Protein AF-A0A6B3H7D4-F1 (afdb_monomer)

Secondary structure (DSSP, 8-state):
-------HHHHHH----S-S-HHHHHHHHHHHHHH--S-GGGHHHHHHHGGG--TTTHHHHTT--SSS----HHHHH-S-S-HHHHHHHHHT--HHHHHHHHHTS---TTTHHHHHHHHTT-HHHHHHHHHHHHHHHHHHTGGGHHHHHHHHHT-

Nearest PDB structures (foldseek):
  6e6t-assembly1_A  TM=3.779E-01  e=1.107E+00  Saccharothrix syringae
  6e6y-assembly2_B  TM=3.795E-01  e=2.020E+00  Saccharothrix syringae
  5cxg-assembly1_B  TM=2.036E-01  e=9.538E+00  Mycobacterium tuberculosis H37Rv

Mean predicted aligned error: 5.15 Å

Solvent-accessible surface area (backbone atoms only — not comparable to full-atom values): 8944 Å² total; per-residue (Å²): 136,92,81,87,87,77,52,75,72,50,56,74,69,57,77,83,70,97,56,66,5,39,52,25,52,34,51,53,49,51,52,57,62,67,66,66,68,92,49,84,86,51,47,67,57,42,68,67,34,58,82,71,60,45,81,64,27,37,62,41,65,62,60,59,47,86,52,80,62,56,73,58,40,34,84,52,26,40,59,37,77,46,53,69,58,17,40,51,36,48,76,65,48,53,43,72,56,39,32,58,56,49,70,80,39,60,62,53,82,89,34,41,70,63,52,46,41,41,27,71,49,38,66,64,52,45,50,49,34,45,48,5,52,52,46,41,25,63,62,71,36,63,85,46,48,72,58,57,53,58,59,62,74,74,109

Radius of gyration: 16.73 Å; Cα contacts (8 Å, |Δi|>4): 160; chains: 1; bounding box: 37×40×44 Å

Structure (mmCIF, N/CA/C/O backbone):
dat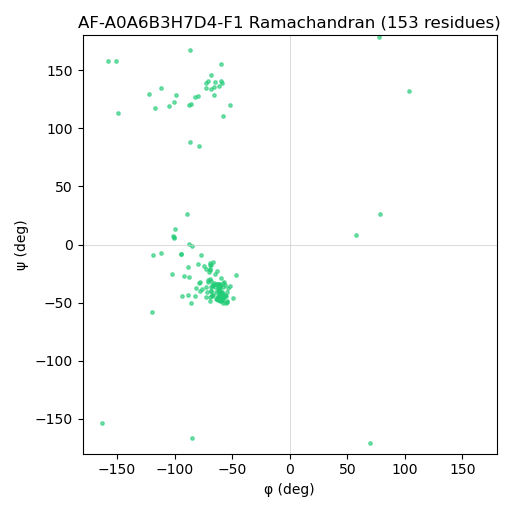a_AF-A0A6B3H7D4-F1
#
_entry.id   AF-A0A6B3H7D4-F1
#
loop_
_atom_site.group_PDB
_atom_site.id
_atom_site.type_symbol
_atom_site.label_atom_id
_atom_site.label_alt_id
_atom_site.label_comp_id
_atom_site.label_asym_id
_atom_site.label_entity_id
_atom_site.label_seq_id
_atom_site.pdbx_PDB_ins_code
_atom_site.Cartn_x
_atom_site.Cartn_y
_atom_site.Cartn_z
_atom_site.occupancy
_atom_site.B_iso_or_equiv
_atom_site.auth_seq_id
_atom_site.auth_comp_id
_atom_site.auth_asym_id
_atom_site.auth_atom_id
_atom_site.pdbx_PDB_model_num
ATOM 1 N N . MET A 1 1 ? 6.745 -0.226 27.770 1.00 69.19 1 MET A N 1
ATOM 2 C CA . MET A 1 1 ? 5.972 -1.414 27.345 1.00 69.19 1 MET A CA 1
ATOM 3 C C . MET A 1 1 ? 4.495 -1.114 27.556 1.00 69.19 1 MET A C 1
ATOM 5 O O . MET A 1 1 ? 4.138 -0.781 28.680 1.00 69.19 1 MET A O 1
ATOM 9 N N . LEU A 1 2 ? 3.668 -1.165 26.506 1.00 84.50 2 LEU A N 1
ATOM 10 C CA . LEU A 1 2 ? 2.221 -0.942 26.616 1.00 84.50 2 LEU A CA 1
ATOM 11 C C . LEU A 1 2 ? 1.547 -2.249 27.065 1.00 84.50 2 LEU A C 1
ATOM 13 O O . LEU A 1 2 ? 1.780 -3.292 26.456 1.00 84.50 2 LEU A O 1
ATOM 17 N N . ARG A 1 3 ? 0.745 -2.212 28.134 1.00 88.31 3 ARG A N 1
ATOM 18 C CA . ARG A 1 3 ? -0.075 -3.347 28.585 1.00 88.31 3 ARG A CA 1
ATOM 19 C C . ARG A 1 3 ? -1.537 -2.946 28.487 1.00 88.31 3 ARG A C 1
ATOM 21 O O . ARG A 1 3 ? -1.954 -2.012 29.164 1.00 88.31 3 ARG A O 1
ATOM 28 N N . ILE A 1 4 ? -2.292 -3.644 27.648 1.00 86.62 4 ILE A N 1
ATOM 29 C CA . ILE A 1 4 ? -3.733 -3.433 27.517 1.00 86.62 4 ILE A CA 1
ATOM 30 C C . ILE A 1 4 ? -4.429 -4.535 28.316 1.00 86.62 4 ILE A C 1
ATOM 32 O O . ILE A 1 4 ? -4.171 -5.717 28.098 1.00 86.62 4 ILE A O 1
ATOM 36 N N . HIS A 1 5 ? -5.264 -4.147 29.277 1.00 90.31 5 HIS A N 1
ATOM 37 C CA . HIS A 1 5 ? -5.983 -5.065 30.155 1.00 90.31 5 HIS A CA 1
ATOM 38 C C . HIS A 1 5 ? -7.449 -5.134 29.723 1.00 90.31 5 HIS A C 1
ATOM 40 O O . HIS A 1 5 ? -8.140 -4.122 29.755 1.00 90.31 5 HIS A O 1
ATOM 46 N N . PHE A 1 6 ? -7.908 -6.324 29.336 1.00 90.12 6 PHE A N 1
ATOM 47 C CA . PHE A 1 6 ? -9.309 -6.597 29.015 1.00 90.12 6 PHE A CA 1
ATOM 48 C C . PHE A 1 6 ? -9.911 -7.524 30.067 1.00 90.12 6 PHE A C 1
ATOM 50 O O . PHE A 1 6 ? -9.312 -8.541 30.421 1.00 90.12 6 PHE A O 1
ATOM 57 N N . THR A 1 7 ? -11.113 -7.204 30.539 1.00 94.56 7 THR A N 1
ATOM 58 C CA . THR A 1 7 ? -11.950 -8.162 31.268 1.00 94.56 7 THR A CA 1
ATOM 59 C C . THR A 1 7 ? -12.786 -8.996 30.291 1.00 94.56 7 THR A C 1
ATOM 61 O O . THR A 1 7 ? -12.937 -8.643 29.119 1.00 94.56 7 THR A O 1
ATOM 64 N N . ALA A 1 8 ? -13.400 -10.083 30.770 1.00 91.94 8 ALA A N 1
ATOM 65 C CA . ALA A 1 8 ? -14.366 -10.844 29.971 1.00 91.94 8 ALA A CA 1
ATOM 66 C C . ALA A 1 8 ? -15.529 -9.963 29.467 1.00 91.94 8 ALA A C 1
ATOM 68 O O . ALA A 1 8 ? -15.988 -10.120 28.336 1.00 91.94 8 ALA A O 1
ATOM 69 N N . GLN A 1 9 ? -15.954 -8.982 30.272 1.00 93.75 9 GLN A N 1
ATOM 70 C CA . GLN A 1 9 ? -17.007 -8.034 29.906 1.00 93.75 9 GLN A CA 1
ATOM 71 C C . GLN A 1 9 ? -16.562 -7.056 28.808 1.00 93.75 9 GLN A C 1
ATOM 73 O O . GLN A 1 9 ? -17.379 -6.593 28.010 1.00 93.75 9 GLN A O 1
ATOM 78 N N . ASP A 1 10 ? -15.272 -6.731 28.748 1.00 93.06 10 ASP A N 1
ATOM 79 C CA . ASP A 1 10 ? -14.717 -5.873 27.699 1.00 93.06 10 ASP A CA 1
ATOM 80 C C . ASP A 1 10 ? -14.577 -6.643 26.385 1.00 93.06 10 ASP A C 1
ATOM 82 O O . ASP A 1 10 ? -14.929 -6.121 25.328 1.00 93.06 10 ASP A O 1
ATOM 86 N N . LEU A 1 11 ? -14.184 -7.919 26.447 1.00 88.44 11 LEU A N 1
ATOM 87 C CA . LEU A 1 11 ? -14.181 -8.803 25.279 1.00 88.44 11 LEU A CA 1
ATOM 88 C C . LEU A 1 11 ? -15.594 -8.997 24.713 1.00 88.44 11 LEU A C 1
ATOM 90 O O . LEU A 1 11 ? -15.786 -8.843 23.510 1.00 88.44 11 LEU A O 1
ATOM 94 N N . ALA A 1 12 ? -16.603 -9.220 25.563 1.00 90.75 12 ALA A N 1
ATOM 95 C CA . ALA A 1 12 ? -17.996 -9.374 25.123 1.00 90.75 12 ALA A CA 1
ATOM 96 C C . ALA A 1 12 ? -18.544 -8.135 24.375 1.00 90.75 12 ALA A C 1
ATOM 98 O O . ALA A 1 12 ? -19.415 -8.237 23.501 1.00 90.75 12 ALA A O 1
ATOM 99 N N . ARG A 1 13 ? -18.017 -6.947 24.697 1.00 90.56 13 ARG A N 1
ATOM 100 C CA . ARG A 1 13 ? -18.390 -5.667 24.074 1.00 90.56 13 ARG A CA 1
ATOM 101 C C . ARG A 1 13 ? -17.478 -5.265 22.916 1.00 90.56 13 ARG A C 1
ATOM 103 O O . ARG A 1 13 ? -17.801 -4.320 22.202 1.00 90.56 13 ARG A O 1
ATOM 110 N N . THR A 1 14 ? -16.382 -5.985 22.692 1.00 87.62 14 THR A N 1
ATOM 111 C CA . THR A 1 14 ? -15.466 -5.705 21.588 1.00 87.62 14 THR A CA 1
ATOM 112 C C . THR A 1 14 ? -16.108 -6.125 20.268 1.00 87.62 14 THR A C 1
ATOM 114 O O . THR A 1 14 ? -16.796 -7.145 20.166 1.00 87.62 14 THR A O 1
ATOM 117 N N . ARG A 1 15 ? -15.921 -5.300 19.240 1.00 82.81 15 ARG A N 1
ATOM 118 C CA . ARG A 1 15 ? -16.287 -5.615 17.860 1.00 82.81 15 ARG A CA 1
ATOM 119 C C . ARG A 1 15 ? -15.033 -5.502 17.021 1.00 82.81 15 ARG A C 1
ATOM 121 O O . ARG A 1 15 ? -14.318 -4.509 17.109 1.00 82.81 15 ARG A O 1
ATOM 128 N N . VAL A 1 16 ? -14.768 -6.536 16.237 1.00 80.44 16 VAL A N 1
ATOM 129 C CA . VAL A 1 16 ? -13.652 -6.535 15.299 1.00 80.44 16 VAL A CA 1
ATOM 130 C C . VAL A 1 16 ? -14.150 -5.886 14.017 1.00 80.44 16 VAL A C 1
ATOM 132 O O . VAL A 1 16 ? -15.136 -6.343 13.433 1.00 80.44 16 VAL A O 1
ATOM 135 N N . ALA A 1 17 ? -13.508 -4.791 13.610 1.00 84.75 17 ALA A N 1
ATOM 136 C CA . ALA A 1 17 ? -13.784 -4.185 12.317 1.00 84.75 17 ALA A CA 1
ATOM 137 C C . ALA A 1 17 ? -13.499 -5.210 11.213 1.00 84.75 17 ALA A C 1
ATOM 139 O O . ALA A 1 17 ? -12.546 -5.983 11.292 1.00 84.75 17 ALA A O 1
ATOM 140 N N . THR A 1 18 ? -14.344 -5.239 10.184 1.00 80.31 18 THR A N 1
ATOM 141 C CA . THR A 1 18 ? -14.192 -6.224 9.098 1.00 80.31 18 THR A CA 1
ATOM 142 C C . THR A 1 18 ? -12.961 -5.983 8.229 1.00 80.31 18 THR A C 1
ATOM 144 O O . THR A 1 18 ? -12.560 -6.892 7.504 1.00 80.31 18 THR A O 1
ATOM 147 N N . THR A 1 19 ? -12.405 -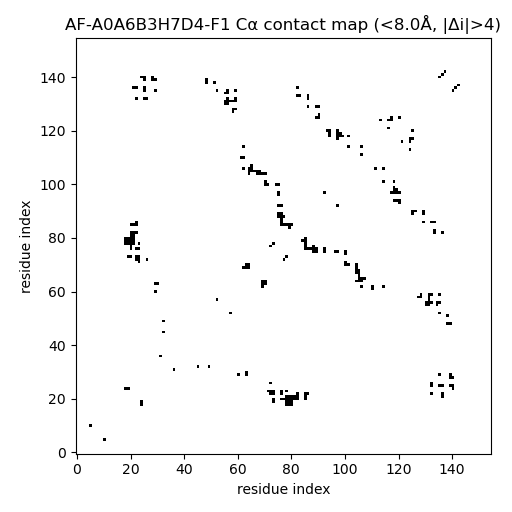4.775 8.306 1.00 87.31 19 THR A N 1
ATOM 148 C CA . THR A 1 19 ? -11.211 -4.307 7.615 1.00 87.31 19 THR A CA 1
ATOM 149 C C . THR A 1 19 ? -10.629 -3.122 8.387 1.00 87.31 19 THR A C 1
ATOM 151 O O . THR A 1 19 ? -11.348 -2.453 9.132 1.00 87.31 19 THR A O 1
ATOM 154 N N . ILE A 1 20 ? -9.342 -2.858 8.190 1.00 90.06 20 ILE A N 1
ATOM 155 C CA . ILE A 1 20 ? -8.697 -1.589 8.570 1.00 90.06 20 ILE A CA 1
ATOM 156 C C . ILE A 1 20 ? -8.537 -0.644 7.363 1.00 90.06 20 ILE A C 1
ATOM 158 O O . ILE A 1 20 ? -7.792 0.326 7.432 1.00 90.06 20 ILE A O 1
ATOM 162 N N . GLY A 1 21 ? -9.216 -0.936 6.250 1.00 95.25 21 GLY A N 1
ATOM 163 C CA . GLY A 1 21 ? -9.122 -0.236 4.971 1.00 95.25 21 GLY A CA 1
ATOM 164 C C . GLY A 1 21 ? -8.299 -1.018 3.947 1.00 95.25 21 GLY A C 1
ATOM 165 O O . GLY A 1 21 ? -7.175 -1.440 4.226 1.00 95.25 21 GLY A O 1
ATOM 166 N N . ALA A 1 22 ? -8.825 -1.163 2.727 1.00 95.62 22 ALA A N 1
ATOM 167 C CA . ALA A 1 22 ? -8.212 -1.997 1.686 1.00 95.62 22 ALA A CA 1
ATOM 168 C C . ALA A 1 22 ? -6.792 -1.538 1.299 1.00 95.62 22 ALA A C 1
ATOM 170 O O . ALA A 1 22 ? -5.908 -2.357 1.028 1.00 95.62 22 ALA A O 1
ATOM 171 N N . ALA A 1 23 ? -6.538 -0.225 1.295 1.00 97.44 23 ALA A N 1
ATOM 172 C CA . ALA A 1 23 ? -5.204 0.309 1.029 1.00 97.44 23 ALA A CA 1
ATOM 173 C C . ALA A 1 23 ? -4.239 0.055 2.199 1.00 97.44 23 ALA A C 1
ATOM 175 O O . ALA A 1 23 ? -3.096 -0.334 1.961 1.00 97.44 23 ALA A O 1
ATOM 176 N N . ALA A 1 24 ? -4.696 0.206 3.446 1.00 96.69 24 ALA A N 1
ATOM 177 C CA . ALA A 1 24 ? -3.891 -0.095 4.628 1.00 96.69 24 ALA A CA 1
ATOM 178 C C . ALA A 1 24 ? -3.486 -1.575 4.665 1.00 96.69 24 ALA A C 1
ATOM 180 O O . ALA A 1 24 ? -2.306 -1.891 4.782 1.00 96.69 24 ALA A O 1
ATOM 181 N N . GLU A 1 25 ? -4.429 -2.490 4.451 1.00 95.06 25 GLU A N 1
ATOM 182 C CA . GLU A 1 25 ? -4.151 -3.931 4.372 1.00 95.06 25 GLU A CA 1
ATOM 183 C C . GLU A 1 25 ? -3.202 -4.278 3.223 1.00 95.06 25 GLU A C 1
ATOM 185 O O . GLU A 1 25 ? -2.299 -5.102 3.387 1.00 95.06 25 GLU A O 1
ATOM 190 N N . THR A 1 26 ? -3.349 -3.603 2.076 1.00 96.94 26 THR A N 1
ATOM 191 C CA . THR A 1 26 ? -2.400 -3.725 0.962 1.00 96.94 26 THR A CA 1
ATOM 192 C C . THR A 1 26 ? -0.998 -3.331 1.399 1.00 96.94 26 THR A C 1
ATOM 194 O O . THR A 1 26 ? -0.060 -4.092 1.170 1.00 96.94 26 THR A O 1
ATOM 197 N N . TYR A 1 27 ? -0.836 -2.187 2.058 1.00 96.38 27 TYR A N 1
ATOM 198 C CA . TYR A 1 27 ? 0.464 -1.720 2.527 1.00 96.38 27 TYR A CA 1
ATOM 199 C C . TYR A 1 27 ? 1.094 -2.677 3.546 1.00 96.38 27 TYR A C 1
ATOM 201 O O . TYR A 1 27 ? 2.235 -3.102 3.360 1.00 96.38 27 TYR A O 1
ATOM 209 N N . TYR A 1 28 ? 0.329 -3.113 4.550 1.00 92.69 28 TYR A N 1
ATOM 210 C CA . TYR A 1 28 ? 0.802 -4.080 5.542 1.00 92.69 28 TYR A CA 1
ATOM 211 C C . TYR A 1 28 ? 1.182 -5.427 4.921 1.00 92.69 28 TYR A C 1
ATOM 213 O O . TYR A 1 28 ? 2.150 -6.054 5.353 1.00 92.69 28 TYR A O 1
ATOM 221 N N . SER A 1 29 ? 0.486 -5.866 3.865 1.00 92.75 29 SER A N 1
ATOM 222 C CA . SER A 1 29 ? 0.888 -7.067 3.126 1.00 92.75 29 SER A CA 1
ATOM 223 C C . SER A 1 29 ? 2.287 -6.910 2.514 1.00 92.75 29 SER A C 1
ATOM 225 O O . SER A 1 29 ? 3.082 -7.843 2.534 1.00 92.75 29 SER A O 1
ATOM 227 N N . LEU A 1 30 ? 2.652 -5.720 2.035 1.00 94.25 30 LEU A N 1
ATOM 228 C CA . LEU A 1 30 ? 3.977 -5.468 1.467 1.00 94.25 30 LEU A CA 1
ATOM 229 C C . LEU A 1 30 ? 5.064 -5.409 2.545 1.00 94.25 30 LEU A C 1
ATOM 231 O O . LEU A 1 30 ? 6.173 -5.898 2.318 1.00 94.25 30 LEU A O 1
ATOM 235 N N . GLU A 1 31 ? 4.755 -4.864 3.722 1.00 89.88 31 GLU A N 1
ATOM 236 C CA . GLU A 1 31 ? 5.654 -4.933 4.879 1.00 89.88 31 GLU A CA 1
ATOM 237 C C . GLU A 1 31 ? 5.901 -6.392 5.288 1.00 89.88 31 GLU A C 1
ATOM 239 O O . GLU A 1 31 ? 7.055 -6.800 5.424 1.00 89.88 31 GLU A O 1
ATOM 244 N N . LEU A 1 32 ? 4.849 -7.217 5.347 1.00 88.19 32 LEU A N 1
ATOM 245 C CA . LEU A 1 32 ? 4.954 -8.657 5.603 1.00 88.19 32 LEU A CA 1
ATOM 246 C C . LEU A 1 32 ? 5.792 -9.385 4.537 1.00 88.19 32 LEU A C 1
ATOM 248 O O . LEU A 1 32 ? 6.603 -10.257 4.862 1.00 88.19 32 LEU A O 1
ATOM 252 N N . LEU A 1 33 ? 5.620 -9.027 3.260 1.00 89.56 33 LEU A N 1
ATOM 253 C CA . LEU A 1 33 ? 6.404 -9.579 2.151 1.00 89.56 33 LEU A CA 1
ATOM 254 C C . LEU A 1 33 ? 7.900 -9.272 2.315 1.00 89.56 33 LEU A C 1
ATOM 256 O O . LEU A 1 33 ? 8.740 -10.127 2.029 1.00 89.56 33 LEU A O 1
ATOM 260 N N . ARG A 1 34 ? 8.217 -8.059 2.780 1.00 85.19 34 ARG A N 1
ATOM 261 C CA . ARG A 1 34 ? 9.572 -7.513 2.888 1.00 85.19 34 ARG A CA 1
ATOM 262 C C . ARG A 1 34 ? 10.311 -7.958 4.146 1.00 85.19 34 ARG A C 1
ATOM 264 O O . ARG A 1 34 ? 11.495 -8.270 4.063 1.00 85.19 34 ARG A O 1
ATOM 271 N N . GLU A 1 35 ? 9.656 -7.945 5.306 1.00 76.75 35 GLU A N 1
ATOM 272 C CA . GLU A 1 35 ? 10.302 -8.238 6.590 1.00 76.75 35 GLU A CA 1
ATOM 273 C C . GLU A 1 35 ? 10.845 -9.669 6.649 1.00 76.75 35 GLU A C 1
ATOM 275 O O . GLU A 1 35 ? 11.733 -9.950 7.453 1.00 76.75 35 GLU A O 1
ATOM 280 N N . GLY A 1 36 ? 10.315 -10.584 5.823 1.00 62.66 36 GLY A N 1
ATOM 281 C CA . GLY A 1 36 ? 10.741 -11.983 5.777 1.00 62.66 36 GLY A CA 1
ATOM 282 C C . GLY A 1 36 ? 10.617 -12.704 7.124 1.00 62.66 36 GLY A C 1
ATOM 283 O O . GLY A 1 36 ? 11.097 -13.831 7.246 1.00 62.66 36 GLY A O 1
ATOM 284 N N . ARG A 1 37 ? 9.998 -12.057 8.125 1.00 55.09 37 ARG A N 1
ATOM 285 C CA . ARG A 1 37 ? 9.920 -12.545 9.492 1.00 55.09 37 ARG A CA 1
ATOM 286 C C . ARG A 1 37 ? 8.983 -13.737 9.561 1.00 55.09 37 ARG A C 1
ATOM 288 O O . ARG A 1 37 ? 7.972 -13.846 8.869 1.00 55.09 37 ARG A O 1
ATOM 295 N N . ASP A 1 38 ? 9.440 -14.661 10.381 1.00 58.69 38 ASP A N 1
ATOM 296 C CA . ASP A 1 38 ? 9.070 -16.055 10.433 1.00 58.69 38 ASP A CA 1
ATOM 297 C C . ASP A 1 38 ? 7.574 -16.276 10.661 1.00 58.69 38 ASP A C 1
ATOM 299 O O . ASP A 1 38 ? 7.044 -16.036 11.742 1.00 58.69 38 ASP A O 1
ATOM 303 N N . THR A 1 39 ? 6.902 -16.776 9.627 1.00 58.34 39 THR A N 1
ATOM 304 C CA . THR A 1 39 ? 5.736 -17.641 9.786 1.00 58.34 39 THR A CA 1
ATOM 305 C C . THR A 1 39 ? 5.704 -18.587 8.590 1.00 58.34 39 THR A C 1
ATOM 307 O O . THR A 1 39 ? 5.444 -18.186 7.451 1.00 58.34 39 THR A O 1
ATOM 310 N N . ALA A 1 40 ? 5.919 -19.880 8.830 1.00 65.50 40 ALA A N 1
ATOM 311 C CA . ALA A 1 40 ? 5.662 -20.929 7.839 1.00 65.50 40 ALA A CA 1
ATOM 312 C C . ALA A 1 40 ? 4.285 -20.767 7.146 1.00 65.50 40 ALA A C 1
ATOM 314 O O . ALA A 1 40 ? 4.120 -21.129 5.982 1.00 65.50 40 ALA A O 1
ATOM 315 N N . ARG A 1 41 ? 3.322 -20.129 7.832 1.00 76.31 41 ARG A N 1
ATOM 316 C CA . ARG A 1 41 ? 1.967 -19.814 7.353 1.00 76.31 41 ARG A CA 1
ATOM 317 C C . ARG A 1 41 ? 1.920 -18.954 6.084 1.00 76.31 41 ARG A C 1
ATOM 319 O O . ARG A 1 41 ? 1.070 -19.207 5.239 1.00 76.31 41 ARG A O 1
ATOM 326 N N . PHE A 1 42 ? 2.833 -17.994 5.901 1.00 82.00 42 PHE A N 1
ATOM 327 C CA . PHE A 1 42 ? 2.826 -17.110 4.721 1.00 82.00 42 PHE A CA 1
ATOM 328 C C . PHE A 1 42 ? 3.830 -17.514 3.633 1.00 82.00 42 PHE A C 1
ATOM 330 O O . PHE A 1 42 ? 3.976 -16.802 2.641 1.00 82.00 42 PHE A O 1
ATOM 337 N N . GLY A 1 43 ? 4.524 -18.650 3.775 1.00 86.44 43 GLY A N 1
ATOM 338 C CA . GLY A 1 43 ? 5.539 -19.096 2.812 1.00 86.44 43 GLY A CA 1
ATOM 339 C C . GLY A 1 43 ? 4.997 -19.255 1.386 1.00 86.44 43 GLY A C 1
ATOM 340 O O . GLY A 1 43 ? 5.548 -18.677 0.451 1.00 86.44 43 GLY A O 1
ATOM 341 N N . ALA A 1 44 ? 3.878 -19.969 1.229 1.00 88.19 44 ALA A N 1
ATOM 342 C CA . ALA A 1 44 ? 3.249 -20.190 -0.076 1.00 88.19 44 ALA A CA 1
ATOM 343 C C . ALA A 1 44 ? 2.748 -18.884 -0.718 1.00 88.19 44 ALA A C 1
ATOM 345 O O . ALA A 1 44 ? 2.944 -18.662 -1.911 1.00 88.19 44 ALA A O 1
ATOM 346 N N . TRP A 1 45 ? 2.155 -17.993 0.082 1.00 91.06 45 TRP A N 1
ATOM 347 C CA . TRP A 1 45 ? 1.709 -16.679 -0.384 1.00 91.06 45 TRP A CA 1
ATOM 348 C C . TRP A 1 45 ? 2.894 -15.822 -0.857 1.00 91.06 45 TRP A C 1
ATOM 350 O O . TRP A 1 45 ? 2.862 -15.307 -1.972 1.00 91.06 45 TRP A O 1
ATOM 360 N N . ARG A 1 46 ? 3.992 -15.749 -0.089 1.00 90.88 46 ARG A N 1
ATOM 361 C CA . ARG A 1 46 ? 5.199 -15.007 -0.499 1.00 90.88 46 ARG A CA 1
ATOM 362 C C . ARG A 1 46 ? 5.793 -15.552 -1.794 1.00 90.88 46 ARG A C 1
ATOM 364 O O . ARG A 1 46 ? 6.124 -14.766 -2.676 1.00 90.88 46 ARG A O 1
ATOM 371 N N . ALA A 1 47 ? 5.892 -16.877 -1.923 1.00 90.69 47 ALA A N 1
ATOM 372 C CA . ALA A 1 47 ? 6.402 -17.523 -3.131 1.00 90.69 47 ALA A CA 1
ATOM 373 C C . ALA A 1 47 ? 5.539 -17.217 -4.370 1.00 90.69 47 ALA A C 1
ATOM 375 O O . ALA A 1 47 ? 6.075 -17.066 -5.464 1.00 90.69 47 ALA A O 1
ATOM 376 N N . ALA A 1 48 ? 4.221 -17.076 -4.199 1.00 92.75 48 ALA A N 1
ATOM 377 C CA . ALA A 1 48 ? 3.304 -16.723 -5.280 1.00 92.75 48 ALA A CA 1
ATOM 378 C C . ALA A 1 48 ? 3.316 -15.222 -5.632 1.00 92.75 48 ALA A C 1
ATOM 380 O O . ALA A 1 48 ? 3.102 -14.860 -6.790 1.00 92.75 48 ALA A O 1
ATOM 381 N N . VAL A 1 49 ? 3.537 -14.344 -4.649 1.00 94.50 49 VAL A N 1
ATOM 382 C CA . VAL A 1 49 ? 3.401 -12.887 -4.804 1.00 94.50 49 VAL A CA 1
ATOM 383 C C . VAL A 1 49 ? 4.722 -12.203 -5.159 1.00 94.50 49 VAL A C 1
ATOM 385 O O . VAL A 1 49 ? 4.740 -11.370 -6.063 1.00 94.50 49 VAL A O 1
ATOM 388 N N . ALA A 1 50 ? 5.833 -12.555 -4.500 1.00 93.44 50 ALA A N 1
ATOM 389 C CA . ALA A 1 50 ? 7.116 -11.865 -4.672 1.00 93.44 50 ALA A CA 1
ATOM 390 C C . ALA A 1 50 ? 7.606 -11.809 -6.134 1.00 93.44 50 ALA A C 1
ATOM 392 O O . ALA A 1 50 ? 7.982 -10.720 -6.570 1.00 93.44 50 ALA A O 1
ATOM 393 N N . PRO A 1 51 ? 7.548 -12.897 -6.934 1.00 95.38 51 PRO A N 1
ATOM 394 C CA . PRO A 1 51 ? 8.017 -12.870 -8.324 1.00 95.38 51 PRO A CA 1
ATOM 395 C C . PRO A 1 51 ? 7.181 -11.980 -9.251 1.00 95.38 51 PRO A C 1
ATOM 397 O O . PRO A 1 51 ? 7.600 -11.684 -10.365 1.00 95.38 51 PRO A O 1
ATOM 400 N N . ARG A 1 52 ? 5.978 -11.587 -8.816 1.00 95.94 52 ARG A N 1
ATOM 401 C CA . ARG A 1 52 ? 5.036 -10.772 -9.594 1.00 95.94 52 ARG A CA 1
ATOM 402 C C . ARG A 1 52 ? 5.172 -9.280 -9.292 1.00 95.94 52 ARG A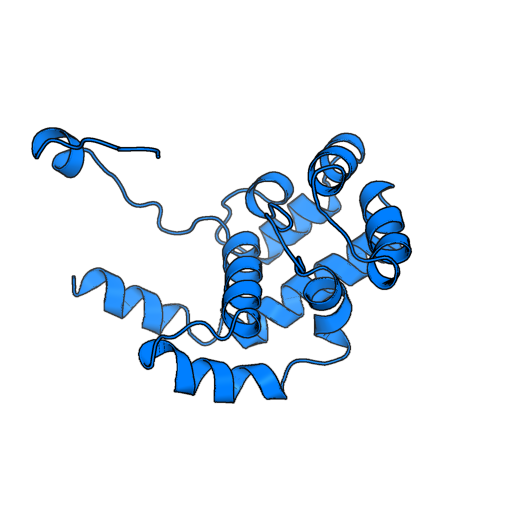 C 1
ATOM 404 O O . ARG A 1 52 ? 4.544 -8.473 -9.971 1.00 95.94 52 ARG A O 1
ATOM 411 N N . MET A 1 53 ? 5.971 -8.912 -8.288 1.00 95.50 53 MET A N 1
ATOM 412 C CA . MET A 1 53 ? 6.316 -7.518 -8.021 1.00 95.50 53 MET A CA 1
ATOM 413 C C . MET A 1 53 ? 7.213 -6.993 -9.144 1.00 95.50 53 MET A C 1
ATOM 415 O O . MET A 1 53 ? 8.166 -7.652 -9.554 1.00 95.50 53 MET A O 1
ATOM 419 N N . GLY A 1 54 ? 6.912 -5.801 -9.651 1.00 96.25 54 GLY A N 1
ATOM 420 C CA . GLY A 1 54 ? 7.564 -5.266 -10.841 1.00 96.25 54 GLY A CA 1
ATOM 421 C C . GLY A 1 54 ? 7.381 -3.764 -11.001 1.00 96.25 54 GLY A C 1
ATOM 422 O O . GLY A 1 54 ? 7.207 -3.034 -10.026 1.00 96.25 54 GLY A O 1
ATOM 423 N N . ALA A 1 55 ? 7.436 -3.293 -12.248 1.00 97.50 55 ALA A N 1
ATOM 424 C CA . ALA A 1 55 ? 7.383 -1.866 -12.563 1.00 97.50 55 ALA A CA 1
ATOM 425 C C . ALA A 1 55 ? 6.100 -1.189 -12.051 1.00 97.50 55 ALA A C 1
ATOM 427 O O . ALA A 1 55 ? 6.185 -0.112 -11.471 1.00 97.50 55 ALA A O 1
ATOM 428 N N . GLU A 1 56 ? 4.940 -1.839 -12.188 1.00 97.75 56 GLU A N 1
ATOM 429 C CA . GLU A 1 56 ? 3.650 -1.275 -11.760 1.00 97.75 56 GLU A CA 1
ATOM 430 C C . GLU A 1 56 ? 3.516 -1.143 -10.238 1.00 97.75 56 GLU A C 1
ATOM 432 O O . GLU A 1 56 ? 2.864 -0.226 -9.755 1.00 97.75 56 GLU A O 1
ATOM 437 N N . THR A 1 57 ? 4.137 -2.036 -9.465 1.00 98.12 57 THR A N 1
ATOM 438 C CA . THR A 1 57 ? 4.082 -2.015 -7.992 1.00 98.12 57 THR A CA 1
ATOM 439 C C . THR A 1 57 ? 5.178 -1.144 -7.381 1.00 98.12 57 THR A C 1
ATOM 441 O O . THR A 1 57 ? 5.072 -0.717 -6.229 1.00 98.12 57 THR A O 1
ATOM 444 N N . ARG A 1 58 ? 6.237 -0.860 -8.152 1.00 97.31 58 ARG A N 1
ATOM 445 C CA . ARG A 1 58 ? 7.438 -0.142 -7.708 1.00 97.31 58 ARG A CA 1
ATOM 446 C C . ARG A 1 58 ? 7.164 1.222 -7.063 1.00 97.31 58 ARG A C 1
ATOM 448 O O . ARG A 1 58 ? 7.819 1.496 -6.055 1.00 97.31 58 ARG A O 1
ATOM 455 N N . PRO A 1 59 ? 6.238 2.068 -7.554 1.00 97.62 59 PRO A N 1
ATOM 456 C CA . PRO A 1 59 ? 5.972 3.358 -6.917 1.00 97.62 59 PRO A CA 1
ATOM 457 C C . PRO A 1 59 ? 5.548 3.228 -5.444 1.00 97.62 59 PRO A C 1
ATOM 459 O O . PRO A 1 59 ? 5.949 4.053 -4.626 1.00 97.62 59 PRO A O 1
ATOM 462 N N . LEU A 1 60 ? 4.840 2.154 -5.074 1.00 97.62 60 LEU A N 1
ATOM 463 C CA . LEU A 1 60 ? 4.481 1.866 -3.682 1.00 97.62 60 LEU A CA 1
ATOM 464 C C . LEU A 1 60 ? 5.588 1.096 -2.951 1.00 97.62 60 LEU A C 1
ATOM 466 O O . LEU A 1 60 ? 6.024 1.507 -1.878 1.00 97.62 60 LEU A O 1
ATOM 470 N N . THR A 1 61 ? 6.089 -0.003 -3.528 1.00 95.94 61 THR A N 1
ATOM 471 C CA . THR A 1 61 ? 7.077 -0.859 -2.843 1.00 95.94 61 THR A CA 1
ATOM 472 C C . THR A 1 61 ? 8.406 -0.148 -2.603 1.00 95.94 61 THR A C 1
ATOM 474 O O . THR A 1 61 ? 9.137 -0.499 -1.678 1.00 95.94 61 THR A O 1
ATOM 477 N N . SER A 1 62 ? 8.736 0.859 -3.418 1.00 94.69 62 SER A N 1
ATOM 478 C CA . SER A 1 62 ? 9.938 1.671 -3.226 1.00 94.69 62 SER A CA 1
ATOM 479 C C . SER A 1 62 ? 9.867 2.565 -1.992 1.00 94.69 62 SER A C 1
ATOM 481 O O . SER A 1 62 ? 10.919 2.998 -1.547 1.00 94.69 62 SER A O 1
ATOM 483 N N . LEU A 1 63 ? 8.690 2.801 -1.404 1.00 94.75 63 LEU A N 1
ATOM 484 C CA . LEU A 1 63 ? 8.508 3.623 -0.201 1.00 94.75 63 LEU A CA 1
ATOM 485 C C . LEU A 1 63 ? 8.357 2.812 1.088 1.00 94.75 63 LEU A C 1
ATOM 487 O O . LEU A 1 63 ? 8.131 3.395 2.144 1.00 94.75 63 LEU A O 1
ATOM 491 N N . LEU A 1 64 ? 8.527 1.487 1.034 1.00 92.50 64 LEU A N 1
ATOM 492 C CA . LEU A 1 64 ? 8.515 0.672 2.246 1.00 92.50 64 LEU A CA 1
ATOM 493 C C . LEU A 1 64 ? 9.654 1.105 3.191 1.00 92.50 64 LEU A C 1
ATOM 495 O O . LEU A 1 64 ? 10.795 1.279 2.727 1.00 92.50 64 LEU A O 1
ATOM 499 N N . PRO A 1 65 ? 9.390 1.233 4.502 1.00 84.69 65 PRO A N 1
ATOM 500 C CA . PRO A 1 65 ? 10.362 1.727 5.468 1.00 84.69 65 PRO A CA 1
ATOM 501 C C . PRO A 1 65 ? 11.534 0.758 5.585 1.00 84.69 65 PRO A C 1
ATOM 503 O O . PRO A 1 65 ? 11.364 -0.462 5.588 1.00 84.69 65 PRO A O 1
ATOM 506 N N . THR A 1 66 ? 12.754 1.287 5.682 1.00 81.19 66 THR A N 1
ATOM 507 C CA . THR A 1 66 ? 13.924 0.471 6.045 1.00 81.19 66 THR A CA 1
ATOM 508 C C . THR A 1 66 ? 13.997 0.178 7.525 1.00 81.19 66 THR A C 1
ATOM 510 O O . THR A 1 66 ? 14.473 -0.894 7.906 1.00 81.19 66 THR A O 1
ATOM 513 N N . ARG A 1 67 ? 13.521 1.117 8.338 1.00 81.31 67 ARG A N 1
ATOM 514 C CA . ARG A 1 67 ? 13.437 1.057 9.792 1.00 81.31 67 ARG A CA 1
ATOM 515 C C . ARG A 1 67 ? 12.260 1.915 10.240 1.00 81.31 67 ARG A C 1
ATOM 517 O O . ARG A 1 67 ? 11.884 2.848 9.540 1.00 81.31 67 ARG A O 1
ATOM 524 N N . GLY A 1 68 ? 11.749 1.634 11.435 1.00 83.94 68 GLY A N 1
ATOM 525 C CA . GLY A 1 68 ? 10.659 2.416 12.012 1.00 83.94 68 GLY A CA 1
ATOM 526 C C . GLY A 1 68 ? 9.323 2.218 11.283 1.00 83.94 68 GLY A C 1
ATOM 527 O O . GLY A 1 68 ? 9.197 1.290 10.480 1.00 83.94 68 GLY A O 1
ATOM 528 N N . PRO A 1 69 ? 8.312 3.038 11.611 1.00 86.12 69 PRO A N 1
ATOM 529 C CA . PRO A 1 69 ? 6.996 2.951 10.991 1.00 86.12 69 PRO A CA 1
ATOM 530 C C . PRO A 1 69 ? 7.038 3.378 9.517 1.00 86.12 69 PRO A C 1
ATOM 532 O O . PRO A 1 69 ? 7.801 4.263 9.130 1.00 86.12 69 PRO A O 1
ATOM 535 N N . GLY A 1 70 ? 6.204 2.733 8.702 1.00 91.62 70 GLY A N 1
ATOM 536 C CA . GLY A 1 70 ? 5.945 3.123 7.321 1.00 91.62 70 GLY A CA 1
ATOM 537 C C . GLY A 1 70 ? 4.869 4.201 7.191 1.00 91.62 70 GLY A C 1
ATOM 538 O O . GLY A 1 70 ? 4.467 4.826 8.170 1.00 91.62 70 GLY A O 1
ATOM 539 N N . LEU A 1 71 ? 4.386 4.390 5.962 1.00 94.12 71 LEU A N 1
ATOM 540 C CA . LEU A 1 71 ? 3.256 5.269 5.669 1.00 94.12 71 LEU A CA 1
ATOM 541 C C . LEU A 1 71 ? 1.957 4.740 6.293 1.00 94.12 71 LEU A C 1
ATOM 543 O O . LEU A 1 71 ? 1.620 3.567 6.133 1.00 94.12 71 LEU A O 1
ATOM 547 N N . ASP A 1 72 ? 1.180 5.631 6.909 1.00 94.44 72 ASP A N 1
ATOM 548 C CA . ASP A 1 72 ? -0.163 5.317 7.396 1.00 94.44 72 ASP A CA 1
ATOM 549 C C . ASP A 1 72 ? -1.203 5.523 6.279 1.00 94.44 72 ASP A C 1
ATOM 551 O O . ASP A 1 72 ? -1.789 6.597 6.103 1.00 94.44 72 ASP A O 1
ATOM 555 N N . LEU A 1 73 ? -1.436 4.475 5.479 1.00 96.12 73 LEU A N 1
ATOM 556 C CA . LEU A 1 73 ? -2.469 4.534 4.440 1.00 96.12 73 LEU A CA 1
ATOM 557 C C . LEU A 1 73 ? -3.890 4.568 5.014 1.00 96.12 73 LEU A C 1
ATOM 559 O O . LEU A 1 73 ? -4.783 5.050 4.320 1.00 96.12 73 LEU A O 1
ATOM 563 N N . LEU A 1 74 ? -4.122 4.134 6.256 1.00 95.62 74 LEU A N 1
ATOM 564 C CA . LEU A 1 74 ? -5.423 4.310 6.906 1.00 95.62 74 LEU A CA 1
ATOM 565 C C . LEU A 1 74 ? -5.678 5.808 7.150 1.00 95.62 74 LEU A C 1
ATOM 567 O O . LEU A 1 74 ? -6.754 6.309 6.824 1.00 95.62 74 LEU A O 1
ATOM 571 N N . ALA A 1 75 ? -4.680 6.556 7.623 1.00 94.38 75 ALA A N 1
ATOM 572 C CA . ALA A 1 75 ? -4.789 8.004 7.816 1.00 94.38 75 ALA A CA 1
ATOM 573 C C . ALA A 1 75 ? -5.003 8.779 6.499 1.00 94.38 75 ALA A C 1
ATOM 575 O O . ALA A 1 75 ? -5.710 9.798 6.482 1.00 94.38 75 ALA A O 1
ATOM 576 N N . LEU A 1 76 ? -4.416 8.302 5.395 1.00 95.44 76 LEU A N 1
ATOM 577 C CA . LEU A 1 76 ? -4.547 8.915 4.068 1.00 95.44 76 LEU A CA 1
ATOM 578 C C . LEU A 1 76 ? -5.846 8.539 3.347 1.00 95.44 76 LEU A C 1
ATOM 580 O O . LEU A 1 76 ? -6.422 9.376 2.660 1.00 95.44 76 LEU A O 1
ATOM 584 N N . THR A 1 77 ? -6.308 7.297 3.487 1.00 96.62 77 THR A N 1
ATOM 585 C CA . THR A 1 77 ? -7.359 6.738 2.617 1.00 96.62 77 THR A CA 1
ATOM 586 C C . THR A 1 77 ? -8.634 6.322 3.347 1.00 96.62 77 THR A C 1
ATOM 588 O O . THR A 1 77 ? -9.648 6.064 2.697 1.00 96.62 77 THR A O 1
ATOM 591 N N . GLY A 1 78 ? -8.621 6.323 4.681 1.00 95.31 78 GLY A N 1
ATOM 592 C CA . GLY A 1 78 ? -9.719 5.846 5.516 1.00 95.31 78 GLY A CA 1
ATOM 593 C C . GLY A 1 78 ? -9.794 4.320 5.606 1.00 95.31 78 GLY A C 1
ATOM 594 O O . GLY A 1 78 ? -9.021 3.589 4.990 1.00 95.31 78 GLY A O 1
ATOM 595 N N . ASP A 1 79 ? -10.762 3.836 6.377 1.00 94.62 79 ASP A N 1
ATOM 596 C CA . ASP A 1 79 ? -11.023 2.417 6.651 1.00 94.62 79 ASP A CA 1
ATOM 597 C C . ASP A 1 79 ? -11.980 1.779 5.626 1.00 94.62 79 ASP A C 1
ATOM 599 O O . ASP A 1 79 ? -12.683 0.807 5.909 1.00 94.62 79 ASP A O 1
ATOM 603 N N . VAL A 1 80 ? -12.024 2.322 4.405 1.00 94.50 80 VAL A N 1
ATOM 604 C CA . VAL A 1 80 ? -12.980 1.881 3.387 1.00 94.50 80 VAL A CA 1
ATOM 605 C C . VAL A 1 80 ? -12.605 0.501 2.817 1.00 94.50 80 VAL A C 1
ATOM 607 O O . VAL A 1 80 ? -11.452 0.274 2.439 1.00 94.50 80 VAL A O 1
ATOM 610 N N . PRO A 1 81 ? -13.572 -0.428 2.681 1.00 91.94 81 PRO A N 1
ATOM 611 C CA . PRO A 1 81 ? -13.315 -1.768 2.143 1.00 91.94 81 PRO A CA 1
ATOM 612 C C . PRO A 1 81 ? -13.107 -1.775 0.622 1.00 91.94 81 PRO A C 1
ATOM 614 O O . PRO A 1 81 ? -12.589 -2.740 0.070 1.00 91.94 81 PRO A O 1
ATOM 617 N N . SER A 1 82 ? -13.535 -0.719 -0.075 1.00 94.62 82 SER A N 1
ATOM 618 C CA . SER A 1 82 ? -13.350 -0.574 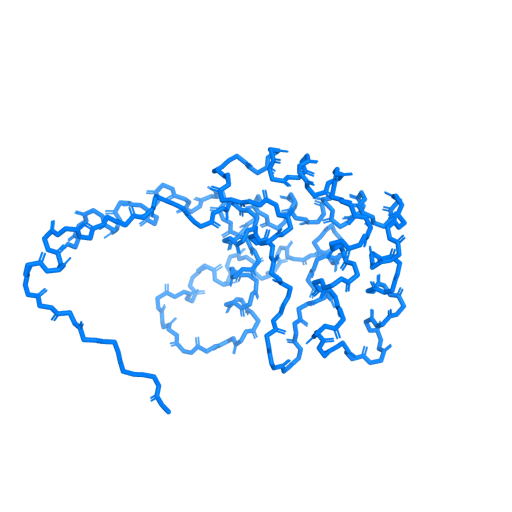-1.519 1.00 94.62 82 SER A CA 1
ATOM 619 C C . SER A 1 82 ? -12.001 0.071 -1.809 1.00 94.62 82 SER A C 1
ATOM 621 O O . SER A 1 82 ? -11.762 1.218 -1.424 1.00 94.62 82 SER A O 1
ATOM 623 N N . LEU A 1 83 ? -11.143 -0.639 -2.542 1.00 96.50 83 LEU A N 1
ATOM 624 C CA . LEU A 1 83 ? -9.856 -0.097 -2.964 1.00 96.50 83 LEU A CA 1
ATOM 625 C C . LEU A 1 83 ? -10.016 1.139 -3.856 1.00 96.50 83 LEU A C 1
ATOM 627 O O . LEU A 1 83 ? -9.242 2.083 -3.736 1.00 96.50 83 LEU A O 1
ATOM 631 N N . ASP A 1 84 ? -11.023 1.162 -4.729 1.00 97.19 84 ASP A N 1
ATOM 632 C CA . ASP A 1 84 ? -11.243 2.314 -5.602 1.00 97.19 84 ASP A CA 1
ATOM 633 C C . ASP A 1 84 ? -11.677 3.551 -4.816 1.00 97.19 84 ASP A C 1
ATOM 635 O O . ASP A 1 84 ? -11.210 4.645 -5.123 1.00 97.19 84 ASP A O 1
ATOM 639 N N . HIS A 1 85 ? -12.472 3.383 -3.754 1.00 97.88 85 HIS A N 1
ATOM 640 C CA . HIS A 1 85 ? -12.790 4.490 -2.846 1.00 97.88 85 HIS A CA 1
ATOM 641 C C . HIS A 1 85 ? -11.559 4.933 -2.046 1.00 97.88 85 HIS A C 1
ATOM 643 O O . HIS A 1 85 ? -11.340 6.129 -1.881 1.00 97.88 85 HIS A O 1
ATOM 649 N N . ALA A 1 86 ? -10.721 3.996 -1.586 1.00 97.75 86 ALA A N 1
ATOM 650 C CA . ALA A 1 86 ? -9.477 4.334 -0.894 1.00 97.75 86 ALA A CA 1
ATOM 651 C C . ALA A 1 86 ? -8.541 5.152 -1.801 1.00 97.75 86 ALA A C 1
ATOM 653 O O . ALA A 1 86 ? -7.940 6.135 -1.369 1.00 97.75 86 ALA A O 1
ATOM 654 N N . VAL A 1 87 ? -8.445 4.779 -3.080 1.00 98.31 87 VAL A N 1
ATOM 655 C CA . VAL A 1 87 ? -7.669 5.529 -4.070 1.00 98.31 87 VAL A CA 1
ATOM 656 C C . VAL A 1 87 ? -8.295 6.889 -4.369 1.00 98.31 87 VAL A C 1
ATOM 658 O O . VAL A 1 87 ? -7.563 7.867 -4.501 1.00 98.31 87 VAL A O 1
ATOM 661 N N . ASP A 1 88 ? -9.618 6.986 -4.466 1.00 98.31 88 ASP A N 1
ATOM 662 C CA . ASP A 1 88 ? -10.276 8.279 -4.652 1.00 98.31 88 ASP A CA 1
ATOM 663 C C . ASP A 1 88 ? -9.994 9.228 -3.475 1.00 98.31 88 ASP A C 1
ATOM 665 O O . ASP A 1 88 ? -9.575 10.368 -3.686 1.00 98.31 88 ASP A O 1
ATOM 669 N N . ASN A 1 89 ? -10.075 8.725 -2.240 1.00 98.06 89 ASN A N 1
ATOM 670 C CA . ASN A 1 89 ? -9.695 9.464 -1.033 1.00 98.06 89 ASN A CA 1
ATOM 671 C C . ASN A 1 89 ? -8.228 9.916 -1.078 1.00 98.06 89 ASN A C 1
ATOM 673 O O . ASN A 1 89 ? -7.919 11.075 -0.791 1.00 98.06 89 ASN A O 1
ATOM 677 N N . LEU A 1 90 ? -7.321 9.027 -1.491 1.00 97.38 90 LEU A N 1
ATOM 678 C CA . LEU A 1 90 ? -5.900 9.337 -1.648 1.00 97.38 90 LEU A CA 1
ATOM 679 C C . LEU A 1 90 ? -5.677 10.477 -2.648 1.00 97.38 90 LEU A C 1
ATOM 681 O O . LEU A 1 90 ? -4.942 11.425 -2.374 1.00 97.38 90 LEU A O 1
ATOM 685 N N . LEU A 1 91 ? -6.349 10.416 -3.800 1.00 97.81 91 LEU A N 1
ATOM 686 C CA . LEU A 1 91 ? -6.262 11.437 -4.840 1.00 97.81 91 LEU A CA 1
ATOM 687 C C . LEU A 1 91 ? -6.910 12.763 -4.424 1.00 97.81 91 LEU A C 1
ATOM 689 O O . LEU A 1 91 ? -6.555 13.793 -4.990 1.00 97.81 91 LEU A O 1
ATOM 693 N N . HIS A 1 92 ? -7.818 12.772 -3.453 1.00 97.31 92 HIS A N 1
ATOM 694 C CA . HIS A 1 92 ? -8.428 13.988 -2.905 1.00 97.31 92 HIS A CA 1
ATOM 695 C C . HIS A 1 92 ? -7.822 14.418 -1.563 1.00 97.31 92 HIS A C 1
ATOM 697 O O . HIS A 1 92 ? -8.303 15.362 -0.933 1.00 97.31 92 HIS A O 1
ATOM 703 N N . THR A 1 93 ? -6.745 13.763 -1.123 1.00 95.94 93 THR A N 1
ATOM 704 C CA . THR A 1 93 ? -6.109 14.075 0.154 1.00 95.94 93 THR A CA 1
ATOM 705 C C . THR A 1 93 ? -5.504 15.484 0.125 1.00 95.94 93 THR A C 1
ATOM 707 O O . THR A 1 93 ? -4.715 15.796 -0.771 1.00 95.94 93 THR A O 1
ATOM 710 N N . PRO A 1 94 ? -5.808 16.349 1.114 1.00 96.62 94 PRO A N 1
ATOM 711 C CA . PRO A 1 94 ? -5.180 17.660 1.212 1.00 96.62 94 PRO A CA 1
ATOM 712 C C . PRO A 1 94 ? -3.656 17.554 1.331 1.00 96.62 94 PRO A C 1
ATOM 714 O O . PRO A 1 94 ? -3.147 16.747 2.109 1.00 96.62 94 PRO A O 1
ATOM 717 N N . VAL A 1 95 ? -2.924 18.434 0.641 1.00 97.75 95 VAL A N 1
ATOM 718 C CA . VAL A 1 95 ? -1.447 18.469 0.669 1.00 97.75 95 VAL A CA 1
ATOM 719 C C . VAL A 1 95 ? -0.899 18.545 2.096 1.00 97.75 95 VAL A C 1
ATOM 721 O O . VAL A 1 95 ? 0.088 17.896 2.418 1.00 97.75 95 VAL A O 1
ATOM 724 N N . SER A 1 96 ? -1.558 19.282 2.994 1.00 97.06 96 SER A N 1
ATOM 725 C CA . SER A 1 96 ? -1.158 19.358 4.406 1.00 97.06 96 SER A CA 1
ATOM 726 C C . SER A 1 96 ? -1.207 18.007 5.124 1.00 97.06 96 SER A C 1
ATOM 728 O O . SER A 1 96 ? -0.357 17.741 5.970 1.00 97.06 96 SER A O 1
ATOM 730 N N . ARG A 1 97 ? -2.168 17.140 4.778 1.00 96.19 97 ARG A N 1
ATOM 731 C CA . ARG A 1 97 ? -2.241 15.775 5.305 1.00 96.19 97 ARG A CA 1
ATOM 732 C C . ARG A 1 97 ? -1.142 14.904 4.699 1.00 96.19 97 ARG A C 1
ATOM 734 O O . ARG A 1 97 ? -0.456 14.239 5.461 1.00 96.19 97 ARG A O 1
ATOM 741 N N . LEU A 1 98 ? -0.917 14.972 3.383 1.00 97.00 98 LEU A N 1
ATOM 742 C CA . LEU A 1 98 ? 0.193 14.258 2.731 1.00 97.00 98 LEU A CA 1
ATOM 743 C C . LEU A 1 98 ? 1.538 14.607 3.375 1.00 97.00 98 LEU A C 1
ATOM 745 O O . LEU A 1 98 ? 2.265 13.710 3.781 1.00 97.00 98 LEU A O 1
ATOM 749 N N . ARG A 1 99 ? 1.843 15.897 3.560 1.00 96.81 99 ARG A N 1
ATOM 750 C CA . ARG A 1 99 ? 3.081 16.328 4.230 1.00 96.81 99 ARG A CA 1
ATOM 751 C C . ARG A 1 99 ? 3.239 15.704 5.608 1.00 96.81 99 ARG A C 1
ATOM 753 O O . ARG A 1 99 ? 4.290 15.145 5.893 1.00 96.81 99 ARG A O 1
ATOM 760 N N . ARG A 1 100 ? 2.191 15.763 6.431 1.00 95.31 100 ARG A N 1
ATOM 761 C CA . ARG A 1 100 ? 2.226 15.244 7.800 1.00 95.31 100 ARG A CA 1
ATOM 762 C C . ARG A 1 100 ? 2.502 13.741 7.850 1.00 95.31 100 ARG A C 1
ATOM 764 O O . ARG A 1 100 ? 3.317 13.317 8.660 1.00 95.31 100 ARG A O 1
ATOM 771 N N . GLU A 1 101 ? 1.854 12.953 6.993 1.00 94.00 101 GLU A N 1
ATOM 772 C CA . GLU A 1 101 ? 2.063 11.497 6.990 1.00 94.00 101 GLU A CA 1
ATOM 773 C C . GLU A 1 101 ? 3.455 11.104 6.462 1.00 94.00 101 GLU A C 1
ATOM 775 O O . GLU A 1 101 ? 3.961 10.039 6.798 1.00 94.00 101 GLU A O 1
ATOM 780 N N . PHE A 1 102 ? 4.101 11.959 5.661 1.00 94.44 102 PHE A N 1
ATOM 781 C CA . PHE A 1 102 ? 5.444 11.709 5.125 1.00 94.44 102 PHE A CA 1
ATOM 782 C C . PHE A 1 102 ? 6.574 12.264 6.011 1.00 94.44 102 PHE A C 1
ATOM 784 O O . PHE A 1 102 ? 7.675 11.722 5.984 1.00 94.44 102 PHE A O 1
ATOM 791 N N . GLU A 1 103 ? 6.331 13.316 6.800 1.00 91.06 103 GLU A N 1
ATOM 792 C CA . GLU A 1 103 ? 7.348 13.992 7.627 1.00 91.06 103 GLU A CA 1
ATOM 793 C C . GLU A 1 103 ? 7.950 13.077 8.708 1.00 91.06 103 GLU A C 1
ATOM 795 O O . GLU A 1 103 ? 9.139 13.168 9.008 1.00 91.06 103 GLU A O 1
ATOM 800 N N . GLY A 1 104 ? 7.146 12.167 9.267 1.00 85.25 104 GLY A N 1
ATOM 801 C CA . GLY A 1 104 ? 7.570 11.242 10.323 1.00 85.25 104 GLY A CA 1
ATOM 802 C C . GLY A 1 104 ? 8.250 9.957 9.839 1.00 85.25 104 GLY A C 1
ATOM 803 O O . GLY A 1 104 ? 8.637 9.136 10.672 1.00 85.25 104 GLY A O 1
ATOM 804 N N . VAL A 1 105 ? 8.379 9.753 8.524 1.00 92.06 105 VAL A N 1
ATOM 805 C CA . VAL A 1 105 ? 8.878 8.497 7.945 1.00 92.06 105 VAL A CA 1
ATOM 806 C C . VAL A 1 105 ? 10.359 8.613 7.583 1.00 92.06 105 VAL A C 1
ATOM 808 O O . VAL A 1 105 ? 10.782 9.518 6.861 1.00 92.06 105 VAL A O 1
ATOM 811 N N . ASP A 1 106 ? 11.165 7.656 8.052 1.00 91.94 106 ASP A N 1
ATOM 812 C CA . ASP A 1 106 ? 12.602 7.601 7.759 1.00 91.94 106 ASP A CA 1
ATOM 813 C C . ASP A 1 106 ? 12.864 7.031 6.355 1.00 91.94 106 ASP A C 1
ATOM 815 O O . ASP A 1 106 ? 13.097 5.833 6.154 1.00 91.94 106 ASP A O 1
ATOM 819 N N . PHE A 1 107 ? 12.809 7.909 5.352 1.00 91.88 107 PHE A N 1
ATOM 820 C CA . PHE A 1 107 ? 13.160 7.571 3.976 1.00 91.88 107 PHE A CA 1
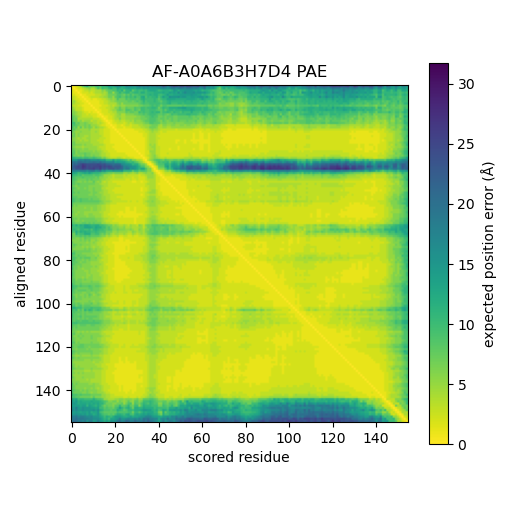ATOM 821 C C . PHE A 1 107 ? 14.679 7.561 3.762 1.00 91.88 107 PHE A C 1
ATOM 823 O O . PHE A 1 107 ? 15.388 8.557 3.979 1.00 91.88 107 PHE A O 1
ATOM 830 N N . SER A 1 108 ? 15.180 6.451 3.214 1.00 91.62 108 SER A N 1
ATOM 831 C CA . SER A 1 108 ? 16.565 6.345 2.750 1.00 91.62 108 SER A CA 1
ATOM 832 C C . SER A 1 108 ? 16.867 7.383 1.656 1.00 91.62 108 SER A C 1
ATOM 834 O O . SER A 1 108 ? 15.955 7.809 0.942 1.00 91.62 108 SER A O 1
ATOM 836 N N . PRO A 1 109 ? 18.137 7.788 1.457 1.00 92.19 109 PRO A N 1
ATOM 837 C CA . PRO A 1 109 ? 18.487 8.846 0.505 1.00 92.19 109 PRO A CA 1
ATOM 838 C C . PRO A 1 109 ? 17.931 8.651 -0.914 1.00 92.19 109 PRO A C 1
ATOM 840 O O . PRO A 1 109 ? 17.514 9.622 -1.537 1.00 92.19 109 PRO A O 1
ATOM 843 N N . GLY A 1 110 ? 17.855 7.406 -1.403 1.00 91.94 110 GLY A N 1
ATOM 844 C CA . GLY A 1 110 ? 17.286 7.097 -2.720 1.00 91.94 110 GLY A CA 1
ATOM 845 C C . GLY A 1 110 ? 15.757 7.221 -2.805 1.00 91.94 110 GLY A C 1
ATOM 846 O O . GLY A 1 110 ? 15.225 7.385 -3.896 1.00 91.94 110 GLY A O 1
ATOM 847 N N . GLN A 1 111 ? 15.048 7.165 -1.673 1.00 93.75 111 GLN A N 1
ATOM 848 C CA . GLN A 1 111 ? 13.585 7.279 -1.596 1.00 93.75 111 GLN A CA 1
ATOM 849 C C . GLN A 1 111 ? 13.120 8.738 -1.492 1.00 93.75 111 GLN A C 1
ATOM 851 O O . GLN A 1 111 ? 12.021 9.065 -1.935 1.00 93.75 111 GLN A O 1
ATOM 856 N N . ARG A 1 112 ? 13.953 9.625 -0.929 1.00 94.00 112 ARG A N 1
ATOM 857 C CA . ARG A 1 112 ? 13.581 11.011 -0.593 1.00 94.00 112 ARG A CA 1
ATOM 858 C C . ARG A 1 112 ? 13.044 11.836 -1.768 1.00 94.00 112 ARG A C 1
ATOM 860 O O . ARG A 1 112 ? 12.036 12.499 -1.556 1.00 94.00 112 ARG A O 1
ATOM 867 N N . PRO A 1 113 ? 13.624 11.806 -2.987 1.00 96.19 113 PRO A N 1
ATOM 868 C CA . PRO A 1 113 ? 13.070 12.584 -4.099 1.00 96.19 113 PRO A CA 1
ATOM 869 C C . PRO A 1 113 ? 11.652 12.142 -4.479 1.00 96.19 113 PRO A C 1
ATOM 871 O O . PRO A 1 113 ? 10.785 12.971 -4.741 1.00 96.19 113 PRO A O 1
ATOM 874 N N . TRP A 1 114 ? 11.403 10.830 -4.467 1.00 97.12 114 TRP A N 1
ATOM 875 C CA . TRP A 1 114 ? 10.089 10.265 -4.761 1.00 97.12 114 TRP A CA 1
ATOM 876 C C . TRP A 1 114 ? 9.073 10.575 -3.652 1.00 97.12 114 TRP A C 1
ATOM 878 O O . TRP A 1 114 ? 7.973 11.047 -3.933 1.00 97.12 114 TRP A O 1
ATOM 888 N N . ALA A 1 115 ? 9.472 10.403 -2.390 1.00 96.25 115 ALA A N 1
ATOM 889 C CA . ALA A 1 115 ? 8.662 10.759 -1.228 1.00 96.25 115 ALA A CA 1
ATOM 890 C C . ALA A 1 115 ? 8.322 12.262 -1.185 1.00 96.25 115 ALA A C 1
ATOM 892 O O . ALA A 1 115 ? 7.190 12.627 -0.879 1.00 96.25 115 ALA A O 1
ATOM 893 N N . GLY A 1 116 ? 9.276 13.129 -1.542 1.00 97.06 116 GLY A N 1
ATOM 894 C CA . GLY A 1 116 ? 9.098 14.581 -1.578 1.00 97.06 116 GLY A CA 1
ATOM 895 C C . GLY A 1 116 ? 8.019 15.023 -2.564 1.00 97.06 116 GLY A C 1
ATOM 896 O O . GLY A 1 116 ? 7.131 15.781 -2.184 1.00 97.06 116 GLY A O 1
ATOM 897 N N . ARG A 1 117 ? 8.017 14.472 -3.787 1.00 98.06 117 ARG A N 1
ATOM 898 C CA . ARG A 1 117 ? 6.962 14.753 -4.779 1.00 98.06 117 ARG A CA 1
ATOM 899 C C . ARG A 1 117 ? 5.564 14.438 -4.238 1.00 98.06 117 ARG A C 1
ATOM 901 O O . ARG A 1 117 ? 4.642 15.235 -4.396 1.00 98.06 117 ARG A O 1
ATOM 908 N N . LEU A 1 118 ? 5.407 13.294 -3.571 1.00 97.81 118 LEU A N 1
ATOM 909 C CA . LEU A 1 118 ? 4.129 12.894 -2.972 1.00 97.81 118 LEU A CA 1
ATOM 910 C C . LEU A 1 118 ? 3.733 13.796 -1.801 1.00 97.81 118 LEU A C 1
ATOM 912 O O . LEU A 1 118 ? 2.585 14.231 -1.733 1.00 97.81 118 LEU A O 1
ATOM 916 N N . ALA A 1 119 ? 4.679 14.123 -0.919 1.00 97.12 119 ALA A N 1
ATOM 917 C CA . ALA A 1 119 ? 4.450 15.027 0.203 1.00 97.12 119 ALA A CA 1
ATOM 918 C C . ALA A 1 119 ? 4.028 16.430 -0.271 1.00 97.12 119 ALA A C 1
ATOM 920 O O . ALA A 1 119 ? 3.192 17.078 0.351 1.00 97.12 119 ALA A O 1
ATOM 921 N N . GLU A 1 120 ? 4.560 16.901 -1.397 1.00 97.44 120 GLU A N 1
ATOM 922 C CA . GLU A 1 120 ? 4.190 18.183 -2.003 1.00 97.44 120 GLU A CA 1
ATOM 923 C C . GLU A 1 120 ? 2.854 18.148 -2.758 1.00 97.44 120 GLU A C 1
ATOM 925 O O . GLU A 1 120 ? 2.325 19.204 -3.108 1.00 97.44 120 GLU A O 1
ATOM 930 N N . GLY A 1 121 ? 2.266 16.962 -2.942 1.00 97.00 121 GLY A N 1
ATOM 931 C CA . GLY A 1 121 ? 0.991 16.778 -3.628 1.00 97.00 121 GLY A CA 1
ATOM 932 C C . GLY A 1 121 ? 1.089 16.831 -5.152 1.00 97.00 121 GLY A C 1
ATOM 933 O O . GLY A 1 121 ? 0.101 17.167 -5.811 1.00 97.00 121 GLY A O 1
ATOM 934 N N . ASP A 1 122 ? 2.254 16.501 -5.719 1.00 98.31 122 ASP A N 1
ATOM 935 C CA . ASP A 1 122 ? 2.435 16.335 -7.163 1.00 98.31 122 ASP A CA 1
ATOM 936 C C . ASP A 1 122 ? 1.375 15.365 -7.714 1.00 98.31 122 ASP A C 1
ATOM 938 O O . ASP A 1 122 ? 1.263 14.209 -7.291 1.00 98.31 122 ASP A O 1
ATOM 942 N N . ARG A 1 123 ? 0.557 15.855 -8.654 1.00 97.44 123 ARG A N 1
ATOM 943 C CA . ARG A 1 123 ? -0.608 15.121 -9.167 1.00 97.44 123 ARG A CA 1
ATOM 944 C C . ARG A 1 123 ? -0.228 13.876 -9.951 1.00 97.44 123 ARG A C 1
ATOM 946 O O . ARG A 1 123 ? -0.970 12.898 -9.891 1.00 97.44 123 ARG A O 1
ATOM 953 N N . ASP A 1 124 ? 0.878 13.905 -10.678 1.00 98.19 124 ASP A N 1
ATOM 954 C CA . ASP A 1 124 ? 1.311 12.764 -11.478 1.00 98.19 124 ASP A CA 1
ATOM 955 C C . ASP A 1 124 ? 1.964 11.713 -10.583 1.00 98.19 124 ASP A C 1
ATOM 957 O O . ASP A 1 124 ? 1.625 10.536 -10.687 1.00 98.19 124 ASP A O 1
ATOM 961 N N . ALA A 1 125 ? 2.756 12.141 -9.594 1.00 98.00 125 ALA A N 1
ATOM 962 C CA . ALA A 1 125 ? 3.276 11.250 -8.560 1.00 98.00 125 ALA A CA 1
ATOM 963 C C . ALA A 1 125 ? 2.138 10.554 -7.800 1.00 98.00 125 ALA A C 1
ATOM 965 O O . ALA A 1 125 ? 2.161 9.337 -7.628 1.00 98.00 125 ALA A O 1
ATOM 966 N N . LEU A 1 126 ? 1.110 11.302 -7.382 1.00 98.19 126 LEU A N 1
ATOM 967 C CA . LEU A 1 126 ? -0.045 10.736 -6.681 1.00 98.19 126 LEU A CA 1
ATOM 968 C C . LEU A 1 126 ? -0.810 9.727 -7.541 1.00 98.19 126 LEU A C 1
ATOM 970 O O . LEU A 1 126 ? -1.260 8.708 -7.020 1.00 98.19 126 LEU A O 1
ATOM 974 N N . ARG A 1 127 ? -0.941 9.968 -8.852 1.00 98.50 127 ARG A N 1
ATOM 975 C CA . ARG A 1 127 ? -1.562 9.011 -9.783 1.00 98.50 127 ARG A CA 1
ATOM 976 C C . ARG A 1 127 ? -0.726 7.747 -9.946 1.00 98.50 127 ARG A C 1
ATOM 978 O O . ARG A 1 127 ? -1.289 6.655 -9.908 1.00 98.50 127 ARG A O 1
ATOM 985 N N . GLU A 1 128 ? 0.589 7.877 -10.095 1.00 98.56 128 GLU A N 1
ATOM 986 C CA . GLU A 1 128 ? 1.516 6.740 -10.155 1.00 98.56 128 GLU A CA 1
ATOM 987 C C . GLU A 1 128 ? 1.470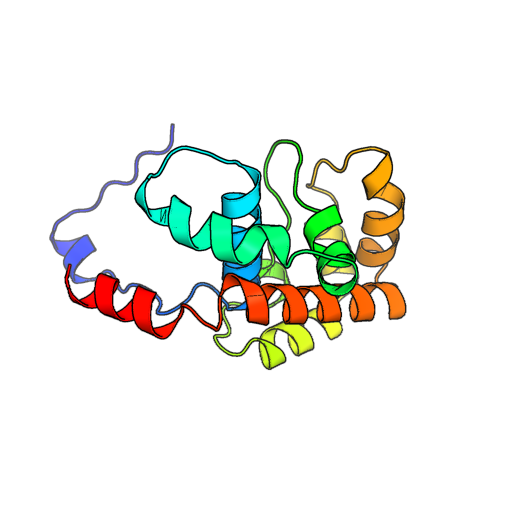 5.916 -8.859 1.00 98.56 128 GLU A C 1
ATOM 989 O O . GLU A 1 128 ? 1.358 4.690 -8.893 1.00 98.56 128 GLU A O 1
ATOM 994 N N . PHE A 1 129 ? 1.474 6.588 -7.706 1.00 98.44 129 PHE A N 1
ATOM 995 C CA . PHE A 1 129 ? 1.379 5.958 -6.393 1.00 98.44 129 PHE A CA 1
ATOM 996 C C . PHE A 1 129 ? 0.035 5.243 -6.196 1.00 98.44 129 PHE A C 1
ATOM 998 O O . PHE A 1 129 ? 0.007 4.071 -5.825 1.00 98.44 129 PHE A O 1
ATOM 1005 N N . ALA A 1 130 ? -1.080 5.893 -6.536 1.00 98.44 130 ALA A N 1
ATOM 1006 C CA . ALA A 1 130 ? -2.409 5.286 -6.547 1.00 98.44 130 ALA A CA 1
ATOM 1007 C C . ALA A 1 130 ? -2.498 4.069 -7.486 1.00 98.44 130 ALA A C 1
ATOM 1009 O O . ALA A 1 130 ? -3.095 3.047 -7.141 1.00 98.44 130 ALA A O 1
ATOM 1010 N N . GLY A 1 131 ? -1.890 4.156 -8.672 1.00 98.62 131 GLY A N 1
ATOM 1011 C CA . GLY A 1 131 ? -1.776 3.040 -9.609 1.00 98.62 131 GLY A CA 1
ATOM 1012 C C . GLY A 1 131 ? -1.034 1.853 -8.997 1.00 98.62 131 GLY A C 1
ATOM 1013 O O . GLY A 1 131 ? -1.503 0.718 -9.095 1.00 98.62 131 GLY A O 1
ATOM 1014 N N . ALA A 1 132 ? 0.059 2.120 -8.283 1.00 98.69 132 ALA A N 1
ATOM 1015 C CA . ALA A 1 132 ? 0.818 1.094 -7.584 1.00 98.69 132 ALA A CA 1
ATOM 1016 C C . ALA A 1 132 ? 0.058 0.481 -6.401 1.00 98.69 132 ALA A C 1
ATOM 1018 O O . ALA A 1 132 ? 0.134 -0.731 -6.212 1.00 98.69 132 ALA A O 1
ATOM 1019 N N . VAL A 1 133 ? -0.736 1.261 -5.656 1.00 98.50 133 VAL A N 1
ATOM 1020 C CA . VAL A 1 133 ? -1.659 0.726 -4.636 1.00 98.50 133 VAL A CA 1
ATOM 1021 C C . VAL A 1 133 ? -2.632 -0.271 -5.271 1.00 98.50 133 VAL A C 1
ATOM 1023 O O . VAL A 1 133 ? -2.771 -1.390 -4.773 1.00 98.50 133 VAL A O 1
ATOM 1026 N N . ARG A 1 134 ? -3.226 0.074 -6.425 1.00 98.62 134 ARG A N 1
ATOM 1027 C CA . ARG A 1 134 ? -4.086 -0.854 -7.178 1.00 98.62 134 ARG A CA 1
ATOM 1028 C C . ARG A 1 134 ? -3.351 -2.115 -7.615 1.00 98.62 134 ARG A C 1
ATOM 1030 O O . ARG A 1 134 ? -3.859 -3.216 -7.417 1.00 98.62 134 ARG A O 1
ATOM 1037 N N . ALA A 1 135 ? -2.167 -1.967 -8.204 1.00 98.50 135 ALA A N 1
ATOM 1038 C CA . ALA A 1 135 ? -1.374 -3.097 -8.676 1.00 98.50 135 ALA A CA 1
ATOM 1039 C C . ALA A 1 135 ? -0.991 -4.043 -7.527 1.00 98.50 135 ALA A C 1
ATOM 1041 O O . ALA A 1 135 ? -1.162 -5.255 -7.646 1.00 98.50 135 ALA A O 1
ATOM 1042 N N . CYS A 1 136 ? -0.549 -3.498 -6.393 1.00 98.38 136 CYS A N 1
ATOM 1043 C CA . CYS A 1 136 ? -0.205 -4.283 -5.214 1.00 98.38 136 CYS A CA 1
ATOM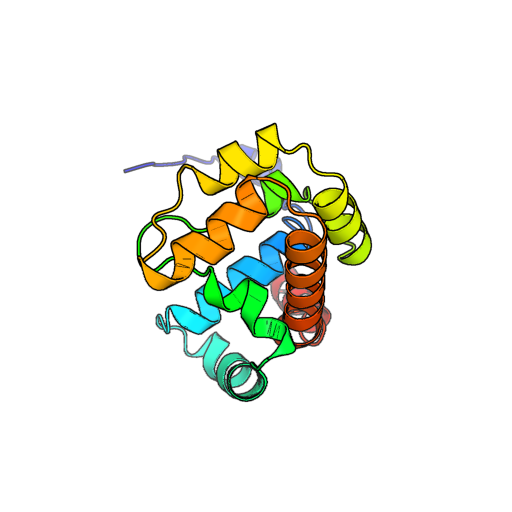 1044 C C . CYS A 1 136 ? -1.417 -5.032 -4.652 1.00 98.38 136 CYS A C 1
ATOM 1046 O O . CYS A 1 136 ? -1.309 -6.230 -4.403 1.00 98.38 136 CYS A O 1
ATOM 1048 N N . HIS A 1 137 ? -2.576 -4.381 -4.514 1.00 97.75 137 HIS A N 1
ATOM 1049 C CA . HIS A 1 137 ? -3.787 -5.030 -4.001 1.00 97.75 137 HIS A CA 1
ATOM 1050 C C . HIS A 1 137 ? -4.213 -6.224 -4.865 1.00 97.75 137 HIS A C 1
ATOM 1052 O O . HIS A 1 137 ? -4.436 -7.314 -4.332 1.00 97.75 137 HIS A O 1
ATOM 1058 N N . ARG A 1 138 ? -4.261 -6.050 -6.197 1.00 97.38 138 ARG A N 1
ATOM 1059 C CA . ARG A 1 138 ? -4.622 -7.123 -7.147 1.00 97.38 138 ARG A CA 1
ATOM 1060 C C . ARG A 1 138 ? -3.719 -8.350 -7.030 1.00 97.38 138 ARG A C 1
ATOM 1062 O O . ARG A 1 138 ? -4.143 -9.471 -7.297 1.00 97.38 138 ARG A O 1
ATOM 1069 N N . LEU A 1 139 ? -2.450 -8.144 -6.682 1.00 96.88 139 LEU A N 1
ATOM 1070 C CA . LEU A 1 139 ? -1.467 -9.221 -6.581 1.00 96.88 139 LEU A CA 1
ATOM 1071 C C . LEU A 1 139 ? -1.445 -9.869 -5.195 1.00 96.88 139 LEU A C 1
ATOM 1073 O O . LEU A 1 139 ? -1.349 -11.091 -5.097 1.00 96.88 139 LEU A O 1
ATOM 1077 N N . ALA A 1 140 ? -1.488 -9.055 -4.143 1.00 95.25 140 ALA A N 1
ATOM 1078 C CA . ALA A 1 140 ? -1.147 -9.467 -2.788 1.00 95.25 140 ALA A CA 1
ATOM 1079 C C . ALA A 1 140 ? -2.363 -9.724 -1.888 1.00 95.25 140 ALA A C 1
ATOM 1081 O O . ALA A 1 140 ? -2.246 -10.521 -0.957 1.00 95.25 140 ALA A O 1
ATOM 1082 N N . VAL A 1 141 ? -3.513 -9.097 -2.169 1.00 94.00 141 VAL A N 1
ATOM 1083 C CA . VAL A 1 141 ? -4.686 -9.093 -1.277 1.00 94.00 141 VAL A CA 1
ATOM 1084 C C . VAL A 1 141 ? -5.911 -9.708 -1.947 1.00 94.00 141 VAL A C 1
ATOM 1086 O O . VAL A 1 141 ? -6.425 -10.716 -1.461 1.00 94.00 141 VAL A O 1
ATOM 1089 N N . GLU A 1 142 ? -6.345 -9.156 -3.083 1.00 93.19 142 GLU A N 1
ATOM 1090 C CA . GLU A 1 142 ? -7.595 -9.532 -3.762 1.00 93.19 142 GLU A CA 1
ATOM 1091 C C . GLU A 1 142 ? -7.767 -11.051 -3.959 1.00 93.19 142 GLU A C 1
ATOM 1093 O O . GLU A 1 142 ? -8.821 -11.574 -3.589 1.00 93.19 142 GLU A O 1
ATOM 1098 N N . PRO A 1 143 ? -6.749 -11.811 -4.423 1.00 92.50 143 PRO A N 1
ATOM 1099 C CA . PRO A 1 143 ? -6.908 -13.247 -4.666 1.00 92.50 143 PRO A CA 1
ATOM 1100 C C . PRO A 1 143 ? -7.094 -14.079 -3.389 1.00 92.50 143 PRO A C 1
ATOM 1102 O O . PRO A 1 143 ? -7.518 -15.232 -3.456 1.00 92.50 143 PRO A O 1
ATOM 1105 N N . TYR A 1 144 ? -6.749 -13.524 -2.225 1.00 87.94 144 TYR A N 1
ATOM 1106 C CA . TYR A 1 144 ? -6.679 -14.243 -0.950 1.00 87.94 144 TYR A CA 1
ATOM 1107 C C . TYR A 1 144 ? -7.753 -13.800 0.049 1.00 87.94 144 TYR A C 1
ATOM 1109 O O . TYR A 1 144 ? -7.926 -14.447 1.085 1.00 87.94 144 TYR A O 1
ATOM 1117 N N . TRP A 1 145 ? -8.505 -12.743 -0.270 1.00 80.75 145 TRP A N 1
ATOM 1118 C CA . TRP A 1 145 ? -9.457 -12.098 0.633 1.00 80.75 145 TRP A CA 1
ATOM 1119 C C . TRP A 1 145 ? -10.502 -13.065 1.212 1.00 80.75 145 TRP A C 1
ATOM 1121 O O . TRP A 1 145 ? -10.665 -13.180 2.428 1.00 80.75 145 TRP A O 1
ATOM 1131 N N . ASN A 1 146 ? -11.155 -13.849 0.350 1.00 77.12 146 ASN A N 1
ATOM 1132 C CA . ASN A 1 146 ? -12.185 -14.808 0.769 1.00 77.12 146 ASN A CA 1
ATOM 1133 C C . ASN A 1 146 ? -11.620 -15.952 1.627 1.00 77.12 146 ASN A C 1
ATOM 1135 O O . ASN A 1 146 ? -12.287 -16.431 2.549 1.00 77.12 146 ASN A O 1
ATOM 1139 N N . LYS A 1 147 ? -10.378 -16.372 1.355 1.00 71.88 147 LYS A N 1
ATOM 1140 C CA . LYS A 1 147 ? -9.702 -17.418 2.129 1.00 71.88 147 LYS A CA 1
ATOM 1141 C C . LYS A 1 147 ? -9.370 -16.923 3.538 1.00 71.88 147 LYS A C 1
ATOM 1143 O O . LYS A 1 147 ? -9.730 -17.589 4.503 1.00 71.88 147 LYS A O 1
ATOM 1148 N N . GLY A 1 148 ? -8.771 -15.735 3.655 1.00 65.31 148 GLY A N 1
ATOM 1149 C CA . GLY A 1 148 ? -8.420 -15.147 4.953 1.00 65.31 148 GLY A CA 1
ATOM 1150 C C . GLY A 1 148 ? -9.637 -14.951 5.863 1.00 65.31 148 GLY A C 1
ATOM 1151 O O . GLY A 1 148 ? -9.591 -15.283 7.044 1.00 65.31 148 GLY A O 1
ATOM 1152 N N . ARG A 1 149 ? -10.770 -14.503 5.307 1.00 68.06 149 ARG A N 1
ATOM 1153 C CA . ARG A 1 149 ? -12.018 -14.346 6.076 1.00 68.06 149 ARG A CA 1
ATOM 1154 C C . ARG A 1 149 ? -12.592 -15.665 6.588 1.00 68.06 149 ARG A C 1
ATOM 1156 O O . ARG A 1 149 ? -13.131 -15.696 7.689 1.00 68.06 149 ARG A O 1
ATOM 1163 N N . SER A 1 150 ? -12.481 -16.739 5.810 1.00 61.38 150 SER A N 1
ATOM 1164 C CA . SER A 1 150 ? -12.997 -18.054 6.210 1.00 61.38 150 SER A CA 1
ATOM 1165 C C . SER A 1 150 ? -12.222 -18.627 7.403 1.00 61.38 150 SER A C 1
ATOM 1167 O O . SER A 1 150 ? -12.818 -19.243 8.280 1.00 61.38 150 SER A O 1
ATOM 1169 N N . GLU A 1 151 ? -10.914 -18.367 7.477 1.00 63.16 151 GLU A N 1
ATOM 1170 C CA . GLU A 1 151 ? -10.073 -18.771 8.612 1.00 63.16 151 GLU A CA 1
ATOM 1171 C C . GLU A 1 151 ? -10.377 -17.958 9.885 1.00 63.16 151 GLU A C 1
ATOM 1173 O O . GLU A 1 151 ? -10.311 -18.506 10.981 1.00 63.16 151 GLU A O 1
ATOM 1178 N N . LEU A 1 152 ? -10.773 -16.684 9.760 1.00 61.66 152 LEU A N 1
ATOM 1179 C CA . LEU A 1 152 ? -11.144 -15.834 10.903 1.00 61.66 152 LEU A CA 1
ATOM 1180 C C . LEU A 1 152 ? -12.474 -16.226 11.561 1.00 61.66 152 LEU A C 1
ATOM 1182 O O . LEU A 1 152 ? -12.637 -16.013 12.755 1.00 61.66 152 LEU A O 1
ATOM 1186 N N . VAL A 1 153 ? -13.425 -16.771 10.798 1.00 57.50 153 VAL A N 1
ATOM 1187 C CA . VAL A 1 153 ? -14.729 -17.234 11.321 1.00 57.50 153 VAL A CA 1
ATOM 1188 C C . VAL A 1 153 ? -14.618 -18.612 11.992 1.00 57.50 153 VAL A C 1
ATOM 1190 O O . VAL A 1 153 ? -15.507 -19.007 12.739 1.00 57.50 153 VAL A O 1
ATOM 1193 N N . ALA A 1 154 ? -13.533 -19.345 11.733 1.00 50.47 154 ALA A N 1
ATOM 1194 C CA . ALA A 1 154 ? -13.269 -20.661 12.311 1.00 50.47 154 ALA A CA 1
ATOM 1195 C C . ALA A 1 154 ? -12.545 -20.614 13.676 1.00 50.47 154 ALA A C 1
ATOM 1197 O O . ALA A 1 154 ? -12.250 -21.674 14.232 1.00 50.47 154 ALA A O 1
ATOM 1198 N N . LEU A 1 155 ? -12.239 -19.414 14.185 1.00 47.03 155 LEU A N 1
ATOM 1199 C CA . LEU A 1 155 ? -11.645 -19.151 15.504 1.00 47.03 155 LEU A CA 1
ATOM 1200 C C . LEU A 1 155 ? -12.725 -18.761 16.519 1.00 47.03 155 LEU A C 1
ATOM 1202 O O . LEU A 1 155 ? -12.581 -19.181 17.688 1.00 47.03 155 LEU A O 1
#

Sequence (155 aa):
MLRIHFTAQDLARTRVATTIGAAAETYYSLELLREGRDTARFGAWRAAVAPRMGAETRPLTSLLPTRGPGLDLLALTGDVPSLDHAVDNLLHTPVSRLRREFEGVDFSPGQRPWAGRLAEGDRDALREFAGAVRACHRLAVEPYWNKGRSELVAL

pLDDT: mean 90.13, std 10.94, range [47.03, 98.69]

Foldseek 3Di:
DDDDDDDPVNVVVDDDDLFLALLQVLLVLLVVLPVVDDDPVCPVLSVQQVVQDDDLLCLRSLQNAPDDDGFDLCQQQNRDHDLVSSLVSNLVGDLCSLLVRLVPGDHDPVCVVLSVCRSNNPNVSSVSNSSNSVVSSVRRPVVCPVVVVVVVVVD

=== Feature glossary ===
The record interleaves many kinds of information abo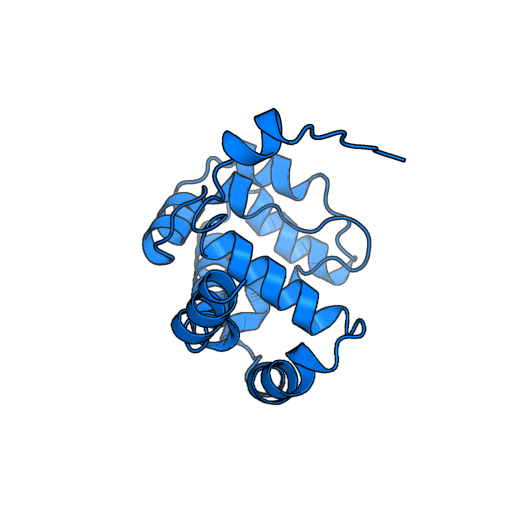ut one protein. Here is each kind framed as the question it answers.

Q: What does the local fold look like, residue by residue?
A: A 3Di character summarizes, for each residue, the relative orientation of the Cα frame of its nearest spatial neighbor. Because it encodes fold topology rather than chemistry, 3Di alignments detect remote structural similarity that sequence alignment misses.

Q: Which residues are in helices, strands, or loops?
A: Secondary structure is the local, repeating backbone confo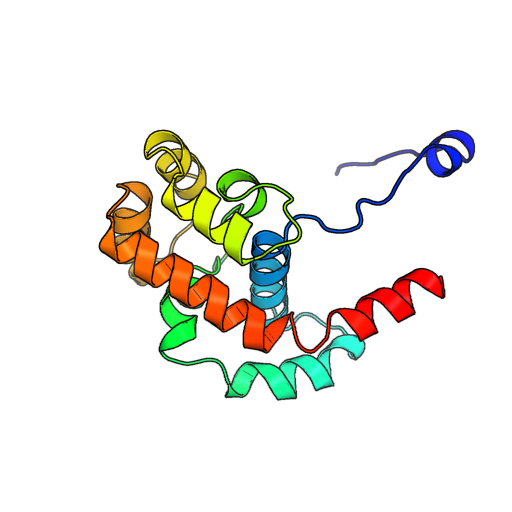rmation. DSSP classifies it into eight states by reading the hydrogen-bond network: three helix types (H, G, I), two β types (E, B), two non-regular types (T, S), and unstructured coil (-).

Q: How big and how compact is the whole molecule?
A: Three whole-structure scalars: the radius of gyration (RMS distance of Cα from centroid, in Å), the count of Cα–Cα contacts (pairs closer than 8 Å and separated by more than four residues in sequence — i.e. tertiary, not local, contacts), and the bounding-box dimensions. Together they distinguish compact globular folds from extended fibres or disordered chains.

Q: How confident is the AlphaFold model at each residue?
A: For AlphaFold models, the B-factor field carries pLDDT — the model's own estimate of local accuracy on a 0–100 scale. Regions with pLDDT<50 should be treated as essentially unmodeled; they often correspond to intrinsically disordered segments.

Q: What family and function is it annotated with?
A: Functional annotations link the protein to curated databases. InterPro entries identify conserved domains and families by matching the sequence against member-database signatures (Pfam, PROSITE, CDD, …). Gene Ontology (GO) terms describe molecular function, biological process, and cellular component in a controlled vocabulary. CATH places the structure in a hierarchical fold classification (Class/Architecture/Topology/Homologous-superfamily). The organism is the source species.

Q: What known structures does this most resemble?
A: Nearest PDB neighbors are the top structural matches found by Foldseek when searching this structure against the entire Protein Data Bank. Each hit reports a TM-score (0 to 1; >0.5 almost always implies the same fold) and an E-value. These are *structural* homologs — they may share no detectable sequence similarity.

Q: Which residues are buried vs exposed?
A: Solvent-accessible surface area (SASA) is the area in Å² traced out by the centre of a 1.4 Å probe sphere (a water molecule) rolled over the protein's van der Waals surface (Shrake–Rupley / Lee–Richards construction). Buried residues have near-zero SASA; fully exposed residues can exceed 200 Å². The total SASA scales roughly with the number of surface residues.

Q: What are the backbone torsion angles?
A: φ (phi) and ψ (psi) are the two rotatable backbone dihedrals per residue: φ is the C(i-1)–N–Cα–C torsion, ψ is the N–Cα–C–N(i+1) torsion, both in degrees on (−180°, 180°]. α-helical residues cluster near (−60°, −45°); β-strand residues near (−120°, +130°). A Ramachandran plot is simply a scatter of (φ, ψ) for every residue.

Q: Are the domains correctly placed relative to each other?
A: Predicted aligned error is AlphaFold's pairwise confidence. Unlike pLDDT (per-residue), PAE is per-residue-pair and captures whether two parts of the structure are correctly placed relative to each other. Units are ångströms of expected positional error.

Q: What if only a Cα trace is available?
A: P-SEA three-state annotation labels each residue as helix, strand, or coil based purely on the geometry of the Cα trace. It serves as a fallback when the full backbone (and thus DSSP) is unavailable.

Q: What is the amino-acid chain?
A: This is the polypeptide sequence — one letter per residue, N-terminus first. Length ranges from a few dozen residues for small domains to over a thousand for large multi-domain proteins.

Q: What do the rendered images show?
A: The six renders are orthographic views along the three Cartesian axes in both directions. Representation (cartoon, sticks, or surface) and color scheme (sequence-rainbow or by-chain) vary across proteins so the training set covers all the common visualization conventions.

Q: What do the diagnostic plots show?
A: Plot images: a contact map (which residues are close in 3D, as an N×N binary image), a Ramachandran scatter (backbone torsion angles, revealing secondary-structure composition at a glance), and — for AlphaFold structures — a PAE heatmap (pairwise prediction confidence).

Q: How mobile is each atom in the crystal?
A: B-factor (Debye–Waller factor) reflects atomic displacement in the crystal lattice. It is an experimental observable (units Å²), not a prediction; low values mean the atom is pinned down, high values mean it moves or is heterogeneous across the crystal.

Q: Where is each backbone atom in 3D?
A: The mmCIF table is the protein's shape written out atom by atom. For each backbone N, Cα, C, and carbonyl O, it records an (x, y, z) coordinate triple in Å plus the residue type, chain letter, and residue number.